Protein AF-A0A356NAJ2-F1 (afdb_monomer_lite)

Sequence (177 aa):
MDFENAYKKYKDGVATDEETAFVEQELEKARKMTEIIDAYESKKAISDDCDEDKIRRARKKYAQKNTLKILLISVAVLFASAAIILSAVFGTAFGAANKNRNYSQTQAEQIALDYVAREYGGSTKLAVEESEKSIEYSSDLRHSVYVYEVKVRIGFLTEVEITINAKTGEVVKVEID

pLDDT: mean 87.64, std 10.52, range [51.03, 98.0]

Foldseek 3Di:
DDQVVLVVCVVVVNHDPVSVVVNVVVVVVVVVVVVVVVVVVVVPPDPDPPPVVVVVVVVVVVVVVVVVVVVVVVVVVVVVVVCVVCCVLVVLLVVLQVVLQPADQVLLQVLVVVVCCVPPNDPFDKDWDDKDKDWDADPPSNNIHIWIFTWMDTHDPKIKTWIATRNPRDTPDIDID

Secondary structure (DSSP, 8-state):
--HHHHHHHHHTT---HHHHHHHHHHHHHHHHHHHHHHHHHTT--------HHHHHHHHHHHHHHHHHHHHHHHHHHHHHHHHHHHHHHHHHHHHHHHHT--S-HHHHHHHHHHHHHHHT-SSPPEEEEEEEEEEE--SSGGG-EEEEEEEEEETTTEEEEEEEETTT--EEEEEE-

Structure (mmCIF, N/CA/C/O backbone):
data_AF-A0A356NAJ2-F1
#
_entry.id   AF-A0A356NAJ2-F1
#
loop_
_atom_site.group_PDB
_atom_site.id
_atom_site.type_symbol
_atom_site.label_atom_id
_atom_site.label_alt_id
_atom_site.label_comp_id
_atom_site.label_asym_id
_atom_site.label_entity_id
_atom_site.label_seq_id
_atom_site.pdbx_PDB_ins_code
_atom_site.Cartn_x
_atom_site.Cartn_y
_atom_site.Cartn_z
_atom_site.occupancy
_atom_site.B_iso_or_equiv
_atom_site.auth_seq_id
_atom_site.auth_comp_id
_atom_site.auth_asym_id
_atom_site.auth_atom_id
_atom_site.pdbx_PDB_model_num
ATOM 1 N N . MET A 1 1 ? -42.531 -14.679 90.202 1.00 68.38 1 MET A N 1
ATOM 2 C CA . MET A 1 1 ? -43.642 -13.863 90.730 1.00 68.38 1 MET A CA 1
ATOM 3 C C . MET A 1 1 ? -44.671 -13.741 89.623 1.00 68.38 1 MET A C 1
ATOM 5 O O . MET A 1 1 ? -44.258 -13.626 88.476 1.00 68.38 1 MET A O 1
ATOM 9 N N . ASP A 1 2 ? -45.960 -13.846 89.928 1.00 85.06 2 ASP A N 1
ATOM 10 C CA . ASP A 1 2 ? -47.004 -13.635 88.922 1.00 85.06 2 ASP A CA 1
ATOM 11 C C . ASP A 1 2 ? -47.244 -12.129 88.734 1.00 85.06 2 ASP A C 1
ATOM 13 O O . ASP A 1 2 ? -47.527 -11.425 89.706 1.00 85.06 2 ASP A O 1
ATOM 17 N N . PHE A 1 3 ? -47.079 -11.637 87.503 1.00 84.94 3 PHE A N 1
ATOM 18 C CA . PHE A 1 3 ? -47.135 -10.207 87.193 1.00 84.94 3 PHE A CA 1
ATOM 19 C C . PHE A 1 3 ? -48.523 -9.625 87.439 1.00 84.94 3 PHE A C 1
ATOM 21 O O . PHE A 1 3 ? -48.622 -8.521 87.956 1.00 84.94 3 PHE A O 1
ATOM 28 N N . GLU A 1 4 ? -49.592 -10.361 87.139 1.00 85.31 4 GLU A N 1
ATOM 29 C CA . GLU A 1 4 ? -50.957 -9.850 87.279 1.00 85.31 4 GLU A CA 1
ATOM 30 C C . GLU A 1 4 ? -51.320 -9.615 88.753 1.00 85.31 4 GLU A C 1
ATOM 32 O O . GLU A 1 4 ? -51.829 -8.553 89.124 1.00 85.31 4 GLU A O 1
ATOM 37 N N . ASN A 1 5 ? -50.955 -10.562 89.620 1.00 86.44 5 ASN A N 1
ATOM 38 C CA . ASN A 1 5 ? -51.119 -10.422 91.063 1.00 86.44 5 ASN A CA 1
ATOM 39 C C . ASN A 1 5 ? -50.201 -9.344 91.671 1.00 86.44 5 ASN A C 1
ATOM 41 O O . ASN A 1 5 ? -50.657 -8.575 92.519 1.00 86.44 5 ASN A O 1
ATOM 45 N N . ALA A 1 6 ? -48.940 -9.243 91.237 1.00 84.06 6 ALA A N 1
ATOM 46 C CA . ALA A 1 6 ? -48.014 -8.206 91.707 1.00 84.06 6 ALA A CA 1
ATOM 47 C C . ALA A 1 6 ? -48.439 -6.798 91.244 1.00 84.06 6 ALA A C 1
ATOM 49 O O . ALA A 1 6 ? -48.438 -5.856 92.033 1.00 84.06 6 ALA A O 1
ATOM 50 N N . TYR A 1 7 ? -48.894 -6.662 89.996 1.00 85.75 7 TYR A N 1
ATOM 51 C CA . TYR A 1 7 ? -49.409 -5.416 89.427 1.00 85.75 7 TYR A CA 1
ATOM 52 C C . TYR A 1 7 ? -50.680 -4.944 90.139 1.00 85.75 7 TYR A C 1
ATOM 54 O O . TYR A 1 7 ? -50.847 -3.752 90.395 1.00 85.75 7 TYR A O 1
ATOM 62 N N . LYS A 1 8 ? -51.562 -5.875 90.521 1.00 87.88 8 LYS A N 1
ATOM 63 C CA . LYS A 1 8 ? -52.760 -5.559 91.304 1.00 87.88 8 LYS A CA 1
ATOM 64 C C . LYS A 1 8 ? -52.402 -5.000 92.681 1.00 87.88 8 LYS A C 1
ATOM 66 O O . LYS A 1 8 ? -52.890 -3.936 93.041 1.00 87.88 8 LYS A O 1
ATOM 71 N N . LYS A 1 9 ? -51.481 -5.647 93.405 1.00 85.94 9 LYS A N 1
ATOM 72 C CA . LYS A 1 9 ? -50.979 -5.134 94.692 1.00 85.94 9 LYS A CA 1
ATOM 73 C C . LYS A 1 9 ? -50.259 -3.790 94.556 1.00 85.94 9 LYS A C 1
ATOM 75 O O . LYS A 1 9 ? -50.418 -2.939 95.427 1.00 85.94 9 LYS A O 1
ATOM 80 N N . TYR A 1 10 ? -49.513 -3.584 93.468 1.00 86.94 10 TYR A N 1
ATOM 81 C CA . TYR A 1 10 ? -48.847 -2.315 93.157 1.00 86.94 10 TYR A CA 1
ATOM 82 C C . TYR A 1 10 ? -49.869 -1.193 92.941 1.00 86.94 10 TYR A C 1
ATOM 84 O O . TYR A 1 10 ? -49.742 -0.115 93.514 1.00 86.94 10 TYR A O 1
ATOM 92 N N . LYS A 1 11 ? -50.940 -1.468 92.187 1.00 87.56 11 LYS A N 1
ATOM 93 C CA . LYS A 1 11 ? -52.042 -0.525 91.951 1.00 87.56 11 LYS A CA 1
ATOM 94 C C . LYS A 1 11 ? -52.844 -0.216 93.219 1.00 87.56 11 LYS A C 1
ATOM 96 O O . LYS A 1 11 ? -53.253 0.925 93.412 1.00 87.56 11 LYS A O 1
ATOM 101 N N . ASP A 1 12 ? -53.052 -1.221 94.064 1.00 89.00 12 ASP A N 1
ATOM 102 C CA . ASP A 1 12 ? -53.793 -1.100 95.322 1.00 89.00 12 ASP A CA 1
ATOM 103 C C . ASP A 1 12 ? -52.938 -0.486 96.457 1.00 89.00 12 ASP A C 1
ATOM 105 O O . ASP A 1 12 ? -53.456 -0.218 97.540 1.00 89.00 12 ASP A O 1
ATOM 109 N N . GLY A 1 13 ? -51.640 -0.234 96.223 1.00 81.31 13 GLY A N 1
ATOM 110 C CA . GLY A 1 13 ? -50.723 0.403 97.178 1.00 81.31 13 GLY A CA 1
ATOM 111 C C . GLY A 1 13 ? -50.253 -0.503 98.323 1.00 81.31 13 GLY A C 1
ATOM 112 O O . GLY A 1 13 ? -49.781 -0.004 99.341 1.00 81.31 13 GLY A O 1
ATOM 113 N N . VAL A 1 14 ? -50.396 -1.824 98.173 1.00 86.75 14 VAL A N 1
ATOM 114 C CA . VAL A 1 14 ? -50.073 -2.841 99.199 1.00 86.75 14 VAL A CA 1
ATOM 115 C C . VAL A 1 14 ? -48.941 -3.777 98.740 1.00 86.75 14 VAL A C 1
ATOM 117 O O . VAL A 1 14 ? -48.704 -4.821 99.344 1.00 86.75 14 VAL A O 1
ATOM 120 N N . ALA A 1 15 ? -48.258 -3.445 97.641 1.00 84.00 15 ALA A N 1
ATOM 121 C CA . ALA A 1 15 ? -47.109 -4.208 97.162 1.00 84.00 15 ALA A CA 1
ATOM 122 C C . ALA A 1 15 ? -45.912 -4.069 98.107 1.00 84.00 15 ALA A C 1
ATOM 124 O O . ALA A 1 15 ? -45.663 -3.001 98.667 1.00 84.00 15 ALA A O 1
ATOM 125 N N . THR A 1 16 ? -45.148 -5.149 98.255 1.00 87.25 16 THR A N 1
ATOM 126 C CA . THR A 1 16 ? -43.832 -5.086 98.900 1.00 87.25 16 THR A CA 1
ATOM 127 C C . THR A 1 16 ? -42.808 -4.410 97.982 1.00 87.25 16 THR A C 1
ATOM 129 O O . THR A 1 16 ? -43.020 -4.298 96.771 1.00 87.25 16 THR A O 1
ATOM 132 N N . ASP A 1 17 ? -41.668 -3.988 98.532 1.00 84.81 17 ASP A N 1
ATOM 133 C CA . ASP A 1 17 ? -40.595 -3.347 97.754 1.00 84.81 17 ASP A CA 1
ATOM 134 C C . ASP A 1 17 ? -40.095 -4.241 96.599 1.00 84.81 17 ASP A C 1
ATOM 136 O O . ASP A 1 17 ? -39.810 -3.759 95.503 1.00 84.81 17 ASP A O 1
ATOM 140 N N . GLU A 1 18 ? -40.066 -5.563 96.807 1.00 84.25 18 GLU A N 1
ATOM 141 C CA . GLU A 1 18 ? -39.695 -6.546 95.778 1.00 84.25 18 GLU A CA 1
ATOM 142 C C . GLU A 1 18 ? -40.754 -6.674 94.667 1.00 84.25 18 GLU A C 1
ATOM 144 O O . GLU A 1 18 ? -40.409 -6.742 93.486 1.00 84.25 18 GLU A O 1
ATOM 149 N N . GLU A 1 19 ? -42.046 -6.674 95.022 1.00 84.81 19 GLU A N 1
ATOM 150 C CA . GLU A 1 19 ? -43.157 -6.706 94.055 1.00 84.81 19 GLU A CA 1
ATOM 151 C C . GLU A 1 19 ? -43.208 -5.414 93.226 1.00 84.81 19 GLU A C 1
ATOM 153 O O . GLU A 1 19 ? -43.467 -5.450 92.022 1.00 84.81 19 GLU A O 1
ATOM 158 N N . THR A 1 20 ? -42.897 -4.284 93.860 1.00 84.06 20 THR A N 1
ATOM 159 C CA . THR A 1 20 ? -42.829 -2.953 93.243 1.00 84.06 20 THR A CA 1
ATOM 160 C C . THR A 1 20 ? -41.716 -2.893 92.198 1.00 84.06 20 THR A C 1
ATOM 162 O O . THR A 1 20 ? -41.978 -2.570 91.038 1.00 84.06 20 THR A O 1
ATOM 165 N N . ALA A 1 21 ? -40.495 -3.299 92.562 1.00 87.06 21 ALA A N 1
ATOM 166 C CA . ALA A 1 21 ? -39.359 -3.327 91.641 1.00 87.06 21 ALA A CA 1
ATOM 167 C C . ALA A 1 21 ? -39.587 -4.283 90.455 1.00 87.06 21 ALA A C 1
ATOM 169 O O . ALA A 1 21 ? -39.221 -3.969 89.321 1.00 87.06 21 ALA A O 1
ATOM 170 N N . PHE A 1 22 ? -40.227 -5.433 90.695 1.00 88.50 22 PHE A N 1
ATOM 171 C CA . PHE A 1 22 ? -40.570 -6.391 89.643 1.00 88.50 22 PHE A CA 1
ATOM 172 C C . PHE A 1 22 ? -41.561 -5.805 88.623 1.00 88.50 22 PHE A C 1
ATOM 174 O O . PHE A 1 22 ? -41.353 -5.928 87.415 1.00 88.50 22 PHE A O 1
ATOM 181 N N . VAL A 1 23 ? -42.615 -5.131 89.093 1.00 87.44 23 VAL A N 1
ATOM 182 C CA . VAL A 1 23 ? -43.620 -4.501 88.222 1.00 87.44 23 VAL A CA 1
ATOM 183 C C . VAL A 1 23 ? -43.017 -3.355 87.409 1.00 87.44 23 VAL A C 1
ATOM 185 O O . VAL A 1 23 ? -43.260 -3.263 86.205 1.00 87.44 23 VAL A O 1
ATOM 188 N N . GLU A 1 24 ? -42.202 -2.506 88.033 1.00 87.31 24 GLU A N 1
ATOM 189 C CA . GLU A 1 24 ? -41.543 -1.390 87.348 1.00 87.31 24 GLU A CA 1
ATOM 190 C C . GLU A 1 24 ? -40.580 -1.870 86.260 1.00 87.31 24 GLU A C 1
ATOM 192 O O . GLU A 1 24 ? -40.576 -1.319 85.157 1.00 87.31 24 GLU A O 1
ATOM 197 N N . GLN A 1 25 ? -39.838 -2.950 86.517 1.00 88.94 25 GLN A N 1
ATOM 198 C CA . GLN A 1 25 ? -38.931 -3.541 85.538 1.00 88.94 25 GLN A CA 1
ATOM 199 C C . GLN A 1 25 ? -39.675 -4.103 84.315 1.00 88.94 25 GLN A C 1
ATOM 201 O O . GLN A 1 25 ? -39.234 -3.915 83.180 1.00 88.94 25 GLN A O 1
ATOM 206 N N . GLU A 1 26 ? -40.801 -4.791 84.513 1.00 88.44 26 GLU A N 1
ATOM 207 C CA . GLU A 1 26 ? -41.616 -5.316 83.409 1.00 88.44 26 GLU A CA 1
ATOM 208 C C . GLU A 1 26 ? -42.278 -4.187 82.598 1.00 88.44 26 GLU A C 1
ATOM 210 O O . GLU A 1 26 ? -42.300 -4.235 81.365 1.00 88.44 26 GLU A O 1
ATOM 215 N N . LEU A 1 27 ? -42.726 -3.111 83.255 1.00 88.31 27 LEU A N 1
ATOM 216 C CA . LEU A 1 27 ? -43.230 -1.912 82.573 1.00 88.31 27 LEU A CA 1
ATOM 217 C C . LEU A 1 27 ? -42.131 -1.193 81.776 1.00 88.31 27 LEU A C 1
ATOM 219 O O . LEU A 1 27 ? -42.387 -0.703 80.674 1.00 88.31 27 LEU A O 1
ATOM 223 N N . GLU A 1 28 ? -40.903 -1.145 82.292 1.00 89.88 28 GLU A N 1
ATOM 224 C CA . GLU A 1 28 ? -39.753 -0.585 81.580 1.00 89.88 28 GLU A CA 1
ATOM 225 C C . GLU A 1 28 ? -39.394 -1.423 80.343 1.00 89.88 28 GLU A C 1
ATOM 227 O O . GLU A 1 28 ? -39.154 -0.867 79.268 1.00 89.88 28 GLU A O 1
ATOM 232 N N . LYS A 1 29 ? -39.417 -2.759 80.454 1.00 88.56 29 LYS A N 1
ATOM 233 C CA . LYS A 1 29 ? -39.233 -3.668 79.310 1.00 88.56 29 LYS A CA 1
ATOM 234 C C . LYS A 1 29 ? -40.308 -3.453 78.246 1.00 88.56 29 LYS A C 1
ATOM 236 O O . LYS A 1 29 ? -39.973 -3.364 77.066 1.00 88.56 29 LYS A O 1
ATOM 241 N N . ALA A 1 30 ? -41.571 -3.319 78.652 1.00 86.44 30 ALA A N 1
ATOM 242 C CA . ALA A 1 30 ? -42.674 -3.042 77.736 1.00 86.44 30 ALA A CA 1
ATOM 243 C C . ALA A 1 30 ? -42.485 -1.699 77.011 1.00 86.44 30 ALA A C 1
ATOM 245 O O . ALA A 1 30 ? -42.608 -1.647 75.791 1.00 86.44 30 ALA A O 1
ATOM 246 N N . ARG A 1 31 ? -42.091 -0.636 77.728 1.00 86.31 31 ARG A N 1
ATOM 247 C CA . ARG A 1 31 ? -41.800 0.683 77.133 1.00 86.31 31 ARG A CA 1
ATOM 248 C C . ARG A 1 31 ? -40.653 0.637 76.129 1.00 86.31 31 ARG A C 1
ATOM 250 O O . ARG A 1 31 ? -40.800 1.170 75.035 1.00 86.31 31 ARG A O 1
ATOM 257 N N . LYS A 1 32 ? -39.546 -0.036 76.463 1.00 86.38 32 LYS A N 1
ATOM 258 C CA . LYS A 1 32 ? -38.419 -0.228 75.534 1.00 86.38 32 LYS A CA 1
ATOM 259 C C . LYS A 1 32 ? -38.840 -1.013 74.296 1.00 86.38 32 LYS A C 1
ATOM 261 O O . LYS A 1 32 ? -38.380 -0.711 73.203 1.00 86.38 32 LYS A O 1
ATOM 266 N N . MET A 1 33 ? -39.725 -1.999 74.443 1.00 82.69 33 MET A N 1
ATOM 267 C CA . MET A 1 33 ? -40.236 -2.760 73.304 1.00 82.69 33 MET A CA 1
ATOM 268 C C . MET A 1 33 ? -41.121 -1.901 72.392 1.00 82.69 33 MET A C 1
ATOM 270 O O . MET A 1 33 ? -40.953 -1.965 71.178 1.00 82.69 33 MET A O 1
ATOM 274 N N . THR A 1 34 ? -41.983 -1.046 72.950 1.00 83.19 34 THR A N 1
ATOM 275 C CA . THR A 1 34 ? -42.750 -0.057 72.173 1.00 83.19 34 THR A CA 1
ATOM 276 C C . THR A 1 34 ? -41.831 0.925 71.451 1.00 83.19 34 THR A C 1
ATOM 278 O O . THR A 1 34 ? -41.989 1.138 70.257 1.00 83.19 34 THR A O 1
ATOM 281 N N . GLU A 1 35 ? -40.812 1.455 72.132 1.00 84.06 35 GLU A N 1
ATOM 282 C CA . GLU A 1 35 ? -39.839 2.374 71.531 1.00 84.06 35 GLU A CA 1
ATOM 283 C C . GLU A 1 35 ? -39.051 1.716 70.386 1.00 84.06 35 GLU A C 1
ATOM 285 O O . GLU A 1 35 ? -38.821 2.339 69.352 1.00 84.06 35 GLU A O 1
ATOM 290 N N . ILE A 1 36 ? -38.680 0.438 70.525 1.00 82.06 36 ILE A N 1
ATOM 291 C CA . ILE A 1 36 ? -38.033 -0.337 69.455 1.00 82.06 36 ILE A CA 1
ATOM 292 C C . ILE A 1 36 ? -38.979 -0.529 68.264 1.00 82.06 36 ILE A C 1
ATOM 294 O O . ILE A 1 36 ? -38.533 -0.426 67.122 1.00 82.06 36 ILE A O 1
ATOM 298 N N . ILE A 1 37 ? -40.264 -0.796 68.509 1.00 79.62 37 ILE A N 1
ATOM 299 C CA . ILE A 1 37 ? -41.275 -0.960 67.455 1.00 79.62 37 ILE A CA 1
ATOM 300 C C . ILE A 1 37 ? -41.506 0.368 66.721 1.00 79.62 37 ILE A C 1
ATOM 302 O O . ILE A 1 37 ? -41.433 0.395 65.494 1.00 79.62 37 ILE A O 1
ATOM 306 N N . ASP A 1 38 ? -41.662 1.478 67.440 1.00 78.25 38 ASP A N 1
ATOM 307 C CA . ASP A 1 38 ? -41.852 2.813 66.856 1.00 78.25 38 ASP A CA 1
ATOM 308 C C . ASP A 1 38 ? -40.592 3.293 66.103 1.00 78.25 38 ASP A C 1
ATOM 310 O O . ASP A 1 38 ? -40.659 3.885 65.018 1.00 78.25 38 ASP A O 1
ATOM 314 N N . ALA A 1 39 ? -39.401 2.980 66.623 1.00 72.94 39 ALA A N 1
ATOM 315 C CA . ALA A 1 39 ? -38.133 3.213 65.933 1.00 72.94 39 ALA A CA 1
ATOM 316 C C . ALA A 1 39 ? -37.981 2.339 64.674 1.00 72.94 39 ALA A C 1
ATOM 318 O O . ALA A 1 39 ? -37.291 2.728 63.730 1.00 72.94 39 ALA A O 1
ATOM 319 N N . TYR A 1 40 ? -38.608 1.160 64.643 1.00 64.94 40 TYR A N 1
ATOM 320 C CA . TYR A 1 40 ? -38.626 0.277 63.480 1.00 64.94 40 TYR A CA 1
ATOM 321 C C . TYR A 1 40 ? -39.640 0.745 62.426 1.00 64.94 40 TYR A C 1
ATOM 323 O O . TYR A 1 40 ? -39.321 0.743 61.238 1.00 64.94 40 TYR A O 1
ATOM 331 N N . GLU A 1 41 ? -40.815 1.232 62.834 1.00 62.09 41 GLU A N 1
ATOM 332 C CA . GLU A 1 41 ? -41.802 1.829 61.925 1.00 62.09 41 GLU A CA 1
ATOM 333 C C . GLU A 1 41 ? -41.317 3.149 61.316 1.00 62.09 41 GLU A C 1
ATOM 335 O O . GLU A 1 41 ? -41.481 3.364 60.117 1.00 62.09 41 GLU A O 1
ATOM 340 N N . SER A 1 42 ? -40.625 3.999 62.078 1.00 61.50 42 SER A N 1
ATOM 341 C CA . SER A 1 42 ? -39.985 5.211 61.533 1.00 61.50 42 SER A CA 1
ATOM 342 C C . SER A 1 42 ? -38.780 4.913 60.628 1.00 61.50 42 SER A C 1
ATOM 344 O O . SER A 1 42 ? -38.401 5.746 59.804 1.00 61.50 42 SER A O 1
ATOM 346 N N . LYS A 1 43 ? -38.207 3.704 60.728 1.00 57.97 43 LYS A N 1
ATOM 347 C CA . LYS A 1 43 ? -37.172 3.164 59.831 1.00 57.97 43 LYS A CA 1
ATOM 348 C C . LYS A 1 43 ? -37.722 2.210 58.771 1.00 57.97 43 LYS A C 1
ATOM 350 O O . LYS A 1 43 ? -36.930 1.484 58.162 1.00 57.97 43 LYS A O 1
ATOM 355 N N . LYS A 1 44 ? -39.035 2.197 58.498 1.00 51.03 44 LYS A N 1
ATOM 356 C CA . LYS A 1 44 ? -39.556 1.482 57.327 1.00 51.03 44 LYS A CA 1
ATOM 357 C C . LYS A 1 44 ? -38.881 2.060 56.086 1.00 51.03 44 LYS A C 1
ATOM 359 O O . LYS A 1 44 ? -39.100 3.204 55.695 1.00 51.03 44 LYS A O 1
ATOM 364 N N . ALA A 1 45 ? -37.994 1.252 55.520 1.00 55.12 45 ALA A N 1
ATOM 365 C CA . ALA A 1 45 ? -37.246 1.560 54.324 1.00 55.12 45 ALA A CA 1
ATOM 366 C C . ALA A 1 45 ? -38.221 1.927 53.202 1.00 55.12 45 ALA A C 1
ATOM 368 O O . ALA A 1 45 ? -39.111 1.139 52.898 1.00 55.12 45 ALA A O 1
ATOM 369 N N . ILE A 1 46 ? -38.042 3.130 52.646 1.00 53.97 46 ILE A N 1
ATOM 370 C CA . ILE A 1 46 ? -38.432 3.563 51.296 1.00 53.97 46 ILE A CA 1
ATOM 371 C C . ILE A 1 46 ? -39.593 2.728 50.728 1.00 53.97 46 ILE A C 1
ATOM 373 O O . ILE A 1 46 ? -39.382 1.790 49.965 1.00 53.97 46 ILE A O 1
ATOM 377 N N . SER A 1 47 ? -40.822 3.072 51.112 1.00 54.97 47 SER A N 1
ATOM 378 C CA . SER A 1 47 ? -42.024 2.584 50.424 1.00 54.97 47 SER A CA 1
ATOM 379 C C . SER A 1 47 ? -42.383 3.524 49.277 1.00 54.97 47 SER A C 1
ATOM 381 O O . SER A 1 47 ? -43.479 4.063 49.214 1.00 54.97 47 SER A O 1
ATOM 383 N N . ASP A 1 48 ? -41.423 3.755 48.385 1.00 54.47 48 ASP A N 1
ATOM 384 C CA . ASP A 1 48 ? -41.756 4.253 47.057 1.00 54.47 48 ASP A CA 1
ATOM 385 C C . ASP A 1 48 ? -41.890 3.012 46.184 1.00 54.47 48 ASP A C 1
ATOM 387 O O . ASP A 1 48 ? -40.923 2.259 46.020 1.00 54.47 48 ASP A O 1
ATOM 391 N N . ASP A 1 49 ? -43.094 2.784 45.656 1.00 58.28 49 ASP A N 1
ATOM 392 C CA . ASP A 1 49 ? -43.288 1.917 44.499 1.00 58.28 49 ASP A CA 1
ATOM 393 C C . ASP A 1 49 ? -42.184 2.262 43.502 1.00 58.28 49 ASP A C 1
ATOM 395 O O . ASP A 1 49 ? -42.074 3.396 43.025 1.00 58.28 49 ASP A O 1
ATOM 399 N N . CYS A 1 50 ? -41.275 1.316 43.276 1.00 56.53 50 CYS A N 1
ATOM 400 C CA . CYS A 1 50 ? -40.120 1.568 42.441 1.00 56.53 50 CYS A CA 1
ATOM 401 C C . CYS A 1 50 ? -40.644 1.797 41.023 1.00 56.53 50 CYS A C 1
ATOM 403 O O . CYS A 1 50 ? -41.010 0.841 40.351 1.00 56.53 50 CYS A O 1
ATOM 405 N N . ASP A 1 51 ? -40.726 3.068 40.620 1.00 69.25 51 ASP A N 1
ATOM 406 C CA . ASP A 1 51 ? -41.322 3.543 39.372 1.00 69.25 51 ASP A CA 1
ATOM 407 C C . ASP A 1 51 ? -40.762 2.734 38.190 1.00 69.25 51 ASP A C 1
ATOM 409 O O . ASP A 1 51 ? -39.642 2.953 37.706 1.00 69.25 51 ASP A O 1
ATOM 413 N N . GLU A 1 52 ? -41.523 1.715 37.785 1.00 75.25 52 GLU A N 1
ATOM 414 C CA . GLU A 1 52 ? -41.085 0.637 36.896 1.00 75.25 52 GLU A CA 1
ATOM 415 C C . GLU A 1 52 ? -40.625 1.206 35.547 1.00 75.25 52 GLU A C 1
ATOM 417 O O . GLU A 1 52 ? -39.677 0.727 34.908 1.00 75.25 52 GLU A O 1
ATOM 422 N N . ASP A 1 53 ? -41.227 2.329 35.156 1.00 76.88 53 ASP A N 1
ATOM 423 C CA . ASP A 1 53 ? -40.871 3.094 33.977 1.00 76.88 53 ASP A CA 1
ATOM 424 C C . ASP A 1 53 ? -39.496 3.761 34.080 1.00 76.88 53 ASP A C 1
ATOM 426 O O . ASP A 1 53 ? -38.765 3.804 33.080 1.00 76.88 53 ASP A O 1
ATOM 430 N N . LYS A 1 54 ? -39.079 4.237 35.259 1.00 77.81 54 LYS A N 1
ATOM 431 C CA . LYS A 1 54 ? -37.717 4.761 35.463 1.00 77.81 54 LYS A CA 1
ATOM 432 C C . LYS A 1 54 ? -36.685 3.648 35.342 1.00 77.81 54 LYS A C 1
ATOM 434 O O . LYS A 1 54 ? -35.683 3.840 34.644 1.00 77.81 54 LYS A O 1
ATOM 439 N N . ILE A 1 55 ? -36.947 2.471 35.916 1.00 78.56 55 ILE A N 1
ATOM 440 C CA . ILE A 1 55 ? -36.059 1.303 35.791 1.00 78.56 55 ILE A CA 1
ATOM 441 C C . ILE A 1 55 ? -35.952 0.870 34.324 1.00 78.56 55 ILE A C 1
ATOM 443 O O . ILE A 1 55 ? -34.848 0.676 33.803 1.00 78.56 55 ILE A O 1
ATOM 447 N N . ARG A 1 56 ? -37.082 0.774 33.615 1.00 78.88 56 ARG A N 1
ATOM 448 C CA . ARG A 1 56 ? -37.121 0.381 32.200 1.00 78.88 56 ARG A CA 1
ATOM 449 C C . ARG A 1 56 ? -36.371 1.369 31.307 1.00 78.88 56 ARG A C 1
ATOM 451 O O . ARG A 1 56 ? -35.585 0.955 30.451 1.00 78.88 56 ARG A O 1
ATOM 458 N N . ARG A 1 57 ? -36.552 2.678 31.521 1.00 79.06 57 ARG A N 1
ATOM 459 C CA . ARG A 1 57 ? -35.827 3.733 30.787 1.00 79.06 57 ARG A CA 1
ATOM 460 C C . ARG A 1 57 ? -34.328 3.703 31.079 1.00 79.06 57 ARG A C 1
ATOM 462 O O . ARG A 1 57 ? -33.537 3.860 30.147 1.00 79.06 57 ARG A O 1
ATOM 469 N N . ALA A 1 58 ? -33.927 3.471 32.329 1.00 78.88 58 ALA A N 1
ATOM 470 C CA . ALA A 1 58 ? -32.523 3.341 32.710 1.00 78.88 58 ALA A CA 1
ATOM 471 C C . ALA A 1 58 ? -31.867 2.122 32.041 1.00 78.88 58 ALA A C 1
ATOM 473 O O . ALA A 1 58 ? -30.817 2.271 31.413 1.00 78.88 58 ALA A O 1
ATOM 474 N N . ARG A 1 59 ? -32.524 0.952 32.064 1.00 80.44 59 ARG A N 1
ATOM 475 C CA . ARG A 1 59 ? -32.056 -0.257 31.361 1.00 80.44 59 ARG A CA 1
ATOM 476 C C . ARG A 1 59 ? -31.930 -0.030 29.858 1.00 80.44 59 ARG A C 1
ATOM 478 O O . ARG A 1 59 ? -30.903 -0.375 29.286 1.00 80.44 59 ARG A O 1
ATOM 485 N N . LYS A 1 60 ? -32.922 0.603 29.219 1.00 83.38 60 LYS A N 1
ATOM 486 C CA . LYS A 1 60 ? -32.886 0.887 27.774 1.00 83.38 60 LYS A CA 1
ATOM 487 C C . LYS A 1 60 ? -31.747 1.840 27.405 1.00 83.38 60 LYS A C 1
ATOM 489 O O . LYS A 1 60 ? -31.016 1.561 26.462 1.00 83.38 60 LYS A O 1
ATOM 494 N N . LYS A 1 61 ? -31.546 2.923 28.167 1.00 84.62 61 LYS A N 1
ATOM 495 C CA . LYS A 1 61 ? -30.422 3.854 27.955 1.00 84.62 61 LYS A CA 1
ATOM 496 C C . LYS A 1 61 ? -29.067 3.178 28.178 1.00 84.62 61 LYS A C 1
ATOM 498 O O . LYS A 1 61 ? -28.134 3.437 27.423 1.00 84.62 61 L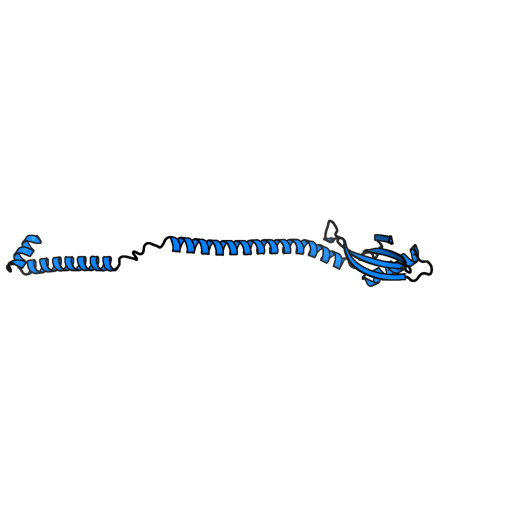YS A O 1
ATOM 503 N N . TYR A 1 62 ? -28.951 2.322 29.194 1.00 83.44 62 TYR A N 1
ATOM 504 C CA . TYR A 1 62 ? -27.729 1.562 29.455 1.00 83.44 62 TYR A CA 1
ATOM 505 C C . TYR A 1 62 ? -27.436 0.574 28.323 1.00 83.44 62 TYR A C 1
ATOM 507 O O . TYR A 1 62 ? -26.335 0.585 27.780 1.00 83.44 62 TYR A O 1
ATOM 515 N N . ALA A 1 63 ? -28.441 -0.200 27.904 1.00 84.88 63 ALA A N 1
ATOM 516 C CA . ALA A 1 63 ? -28.338 -1.122 26.781 1.00 84.88 63 ALA A CA 1
ATOM 517 C C . ALA A 1 63 ? -27.938 -0.388 25.496 1.00 84.88 63 ALA A C 1
ATOM 519 O O . ALA A 1 63 ? -26.962 -0.775 24.875 1.00 84.88 63 ALA A O 1
ATOM 520 N N . GLN A 1 64 ? -28.587 0.730 25.155 1.00 85.44 64 GLN A N 1
ATOM 521 C CA . GLN A 1 64 ? -28.233 1.537 23.980 1.00 85.44 64 GLN A CA 1
ATOM 522 C C . GLN A 1 64 ? -26.782 2.030 24.015 1.00 85.44 64 GLN A C 1
ATOM 524 O O . GLN A 1 64 ? -26.062 1.895 23.027 1.00 85.44 64 GLN A O 1
ATOM 529 N N . LYS A 1 65 ? -26.327 2.570 25.154 1.00 87.81 65 LYS A N 1
ATOM 530 C CA . LYS A 1 65 ? -24.934 3.013 25.312 1.00 87.81 65 LYS A CA 1
ATOM 531 C C . LYS A 1 65 ? -23.957 1.846 25.200 1.00 87.81 65 LYS A C 1
ATOM 533 O O . LYS A 1 65 ? -22.889 2.011 24.620 1.00 87.81 65 LYS A O 1
ATOM 538 N N . ASN A 1 66 ? -24.305 0.685 25.747 1.00 89.69 66 ASN A N 1
ATOM 539 C CA . ASN A 1 66 ? -23.451 -0.493 25.695 1.00 89.69 66 ASN A CA 1
ATOM 540 C C . ASN A 1 66 ? -23.395 -1.090 24.282 1.00 89.69 66 ASN A C 1
ATOM 542 O O . ASN A 1 66 ? -22.311 -1.368 23.785 1.00 89.69 66 ASN A O 1
ATOM 546 N N . THR A 1 67 ? -24.531 -1.187 23.591 1.00 90.56 67 THR A N 1
ATOM 547 C CA . THR A 1 67 ? -24.606 -1.608 22.187 1.00 90.56 67 THR A CA 1
ATOM 548 C C . THR A 1 67 ? -23.792 -0.682 21.290 1.00 90.56 67 THR A C 1
ATOM 550 O O . THR A 1 67 ? -23.036 -1.171 20.459 1.00 90.56 67 THR A O 1
ATOM 553 N N . LEU A 1 68 ? -23.866 0.639 21.489 1.00 91.88 68 LEU A N 1
ATOM 554 C CA . LEU A 1 68 ? -23.062 1.591 20.719 1.00 91.88 68 LEU A CA 1
ATOM 555 C C . LEU A 1 68 ? -21.558 1.414 20.968 1.00 91.88 68 LEU A C 1
ATOM 557 O O . LEU A 1 68 ? -20.773 1.446 20.026 1.00 91.88 68 LEU A O 1
ATOM 561 N N . LYS A 1 69 ? -21.151 1.199 22.225 1.00 92.94 69 LYS A N 1
ATOM 562 C CA . LYS A 1 69 ? -19.749 0.912 22.566 1.00 92.94 69 LYS A CA 1
ATOM 563 C C . LYS A 1 69 ? -19.264 -0.382 21.919 1.00 92.94 69 LYS A C 1
ATOM 565 O O . LYS A 1 69 ? -18.186 -0.390 21.339 1.00 92.94 69 LYS A O 1
ATOM 570 N N . ILE A 1 70 ? -20.059 -1.450 21.990 1.00 94.06 70 ILE A N 1
ATOM 571 C CA . ILE A 1 70 ? -19.741 -2.741 21.366 1.00 94.06 70 ILE A CA 1
ATOM 572 C C . ILE A 1 70 ? -19.608 -2.576 19.852 1.00 94.06 70 ILE A C 1
ATOM 574 O O . ILE A 1 70 ? -18.634 -3.053 19.278 1.00 94.06 70 ILE A O 1
ATOM 578 N N . LEU A 1 71 ? -20.535 -1.851 19.218 1.00 94.75 71 LEU A N 1
ATOM 579 C CA . LEU A 1 71 ? -20.477 -1.554 17.790 1.00 94.75 71 LEU A CA 1
ATOM 580 C C . LEU A 1 71 ? -19.177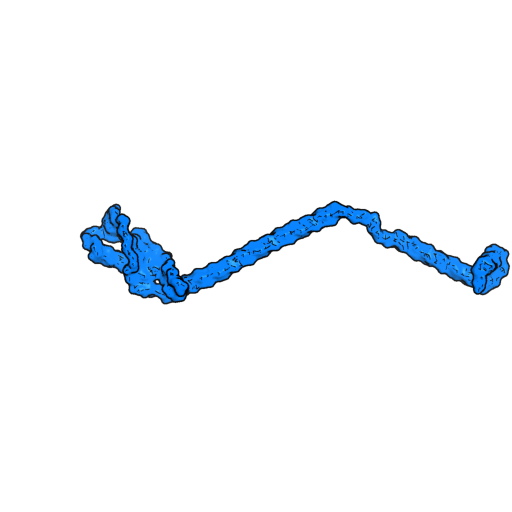 -0.815 17.438 1.00 94.75 71 LEU A C 1
ATOM 582 O O . LEU A 1 71 ? -18.443 -1.261 16.563 1.00 94.75 71 LEU A O 1
ATOM 586 N N . LEU A 1 72 ? -18.841 0.255 18.163 1.00 95.81 72 LEU A N 1
ATOM 587 C CA . LEU A 1 72 ? -17.601 1.009 17.949 1.00 95.81 72 LEU A CA 1
ATOM 588 C C . LEU A 1 72 ? -16.348 0.144 18.102 1.00 95.81 72 LEU A C 1
ATOM 590 O O . LEU A 1 72 ? -15.466 0.199 17.251 1.00 95.81 72 LEU A O 1
ATOM 594 N N . ILE A 1 73 ? -16.279 -0.675 19.154 1.00 96.12 73 ILE A N 1
ATOM 595 C CA . ILE A 1 73 ? -15.150 -1.585 19.376 1.00 96.12 73 ILE A CA 1
ATOM 596 C C . ILE A 1 73 ? -15.071 -2.612 18.245 1.00 96.12 73 ILE A C 1
ATOM 598 O O . ILE A 1 73 ? -13.991 -2.841 17.714 1.00 96.12 73 ILE A O 1
ATOM 602 N N . SER A 1 74 ? -16.199 -3.194 17.832 1.00 95.19 74 SER A N 1
ATOM 603 C CA . SER A 1 74 ? -16.222 -4.178 16.746 1.00 95.19 74 SER A CA 1
ATOM 604 C C . SER A 1 74 ? -15.721 -3.587 15.427 1.00 95.19 74 SER A C 1
ATOM 606 O O . SER A 1 74 ? -14.885 -4.194 14.762 1.00 95.19 74 SER A O 1
ATOM 608 N N . VAL A 1 75 ? -16.139 -2.362 15.097 1.00 96.94 75 VAL A N 1
ATOM 609 C CA . VAL A 1 75 ? -15.668 -1.637 13.913 1.00 96.94 75 VAL A CA 1
ATOM 610 C C . VAL A 1 75 ? -14.174 -1.326 14.030 1.00 96.94 75 VAL A C 1
ATOM 612 O O . VAL A 1 75 ? -13.429 -1.552 13.081 1.00 96.94 75 VAL A O 1
ATOM 615 N N . ALA A 1 76 ? -13.706 -0.879 15.198 1.00 96.50 76 ALA A N 1
ATOM 616 C CA . ALA A 1 76 ? -12.289 -0.612 15.428 1.00 96.50 76 ALA A CA 1
ATOM 617 C C . ALA A 1 76 ? -11.422 -1.873 15.274 1.00 96.50 76 ALA A C 1
ATOM 619 O O . ALA A 1 76 ? -10.365 -1.817 14.650 1.00 96.50 76 ALA A O 1
ATOM 620 N N . VAL A 1 77 ? -11.877 -3.019 15.789 1.00 97.31 77 VAL A N 1
ATOM 621 C CA . VAL A 1 77 ? -11.178 -4.307 15.650 1.00 97.31 77 VAL A CA 1
ATOM 622 C C . VAL A 1 77 ? -11.138 -4.755 14.190 1.00 97.31 77 VAL A C 1
ATOM 624 O O . VAL A 1 77 ? -10.088 -5.192 13.718 1.00 97.31 77 VAL A O 1
ATOM 627 N N . LEU A 1 78 ? -12.238 -4.598 13.449 1.00 96.75 78 LEU A N 1
ATOM 628 C CA . LEU A 1 78 ? -12.267 -4.887 12.014 1.00 96.75 78 LEU A CA 1
ATOM 629 C C . LEU A 1 78 ? -11.244 -4.033 11.256 1.00 96.75 78 LEU A C 1
ATOM 631 O O . LEU A 1 78 ? -10.418 -4.587 10.532 1.00 96.75 78 LEU A O 1
ATOM 635 N N . PHE A 1 79 ? -11.211 -2.719 11.488 1.00 96.88 79 PHE A N 1
ATOM 636 C CA . PHE A 1 79 ? -10.213 -1.847 10.863 1.00 96.88 79 PHE A CA 1
ATOM 637 C C . PHE A 1 79 ? -8.778 -2.208 11.256 1.00 96.88 79 PHE A C 1
ATOM 639 O O . PHE A 1 79 ? -7.905 -2.254 10.391 1.00 96.88 79 PHE A O 1
ATOM 646 N N . ALA A 1 80 ? -8.529 -2.511 12.532 1.00 96.62 80 ALA A N 1
ATOM 647 C CA . ALA A 1 80 ? -7.207 -2.916 13.000 1.00 96.62 80 ALA A CA 1
ATOM 648 C C . ALA A 1 80 ? -6.742 -4.215 12.324 1.00 96.62 80 ALA A C 1
ATOM 650 O O . ALA A 1 80 ? -5.617 -4.287 11.833 1.00 96.62 80 ALA A O 1
ATOM 651 N N . SER A 1 81 ? -7.614 -5.224 12.239 1.00 94.62 81 SER A N 1
ATOM 652 C CA . SER A 1 81 ? -7.292 -6.491 11.574 1.00 94.62 81 SER A CA 1
ATOM 653 C C . SER A 1 81 ? -7.020 -6.314 10.077 1.00 94.62 81 SER A C 1
ATOM 655 O O . SER A 1 81 ? -6.020 -6.832 9.579 1.00 94.62 81 SER A O 1
ATOM 657 N N . ALA A 1 82 ? -7.829 -5.514 9.376 1.00 94.88 82 ALA A N 1
ATOM 658 C CA . ALA A 1 82 ? -7.602 -5.193 7.971 1.00 94.88 82 ALA A CA 1
ATOM 659 C C . ALA A 1 82 ? -6.254 -4.482 7.767 1.00 94.88 82 ALA A C 1
ATOM 661 O O . ALA A 1 82 ? -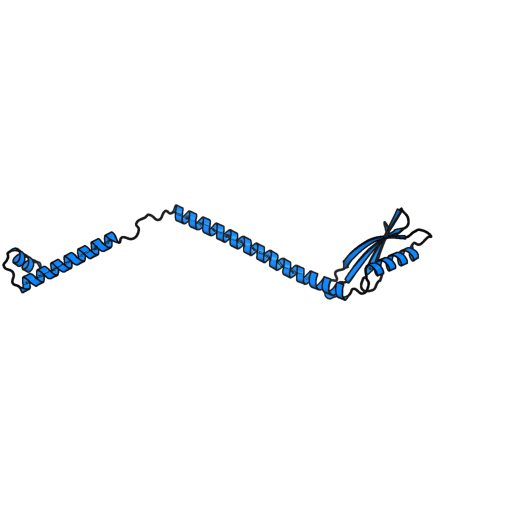5.476 -4.879 6.903 1.00 94.88 82 ALA A O 1
ATOM 662 N N . ALA A 1 83 ? -5.926 -3.489 8.600 1.00 95.12 83 ALA A N 1
ATOM 663 C CA . ALA A 1 83 ? -4.653 -2.776 8.523 1.00 95.12 83 ALA A CA 1
ATOM 664 C C . ALA A 1 83 ? -3.441 -3.699 8.741 1.00 95.12 83 ALA A C 1
ATOM 666 O O . ALA A 1 83 ? -2.443 -3.585 8.029 1.00 95.12 83 ALA A O 1
ATOM 667 N N . ILE A 1 84 ? -3.523 -4.647 9.681 1.00 95.12 84 ILE A N 1
ATOM 668 C CA . ILE A 1 84 ? -2.458 -5.633 9.932 1.00 95.12 84 ILE A CA 1
ATOM 669 C C . ILE A 1 84 ? -2.254 -6.540 8.712 1.00 95.12 84 ILE A C 1
ATOM 671 O O . ILE A 1 84 ? -1.122 -6.737 8.276 1.00 95.12 84 ILE A O 1
ATOM 675 N N . ILE A 1 85 ? -3.333 -7.059 8.124 1.00 92.81 85 ILE A N 1
ATOM 676 C CA . ILE A 1 85 ? -3.240 -7.954 6.961 1.00 92.81 85 ILE A CA 1
ATOM 677 C C . ILE A 1 85 ? -2.681 -7.199 5.750 1.00 92.81 85 ILE A C 1
ATOM 679 O O . ILE A 1 85 ? -1.734 -7.664 5.113 1.00 92.81 85 ILE A O 1
ATOM 683 N N . LEU A 1 86 ? -3.221 -6.011 5.461 1.00 91.69 86 LEU A N 1
ATOM 684 C CA . LEU A 1 86 ? -2.776 -5.189 4.337 1.00 91.69 86 LEU A CA 1
ATOM 685 C C . LEU A 1 86 ? -1.311 -4.770 4.517 1.00 91.69 86 LEU A C 1
ATOM 687 O O . LEU A 1 86 ? -0.526 -4.904 3.584 1.00 91.69 86 LEU A O 1
ATOM 691 N N . SER A 1 87 ? -0.904 -4.334 5.713 1.00 90.81 87 SER A N 1
ATOM 692 C CA . SER A 1 87 ? 0.494 -3.959 5.971 1.00 90.81 87 SER A CA 1
ATOM 693 C C . SER A 1 87 ? 1.469 -5.131 5.838 1.00 90.81 87 SER A C 1
ATOM 695 O O . SER A 1 87 ? 2.573 -4.927 5.340 1.00 90.81 87 SER A O 1
ATOM 697 N N . ALA A 1 88 ? 1.082 -6.358 6.197 1.00 89.75 88 ALA A N 1
ATOM 698 C CA . ALA A 1 88 ? 1.928 -7.535 6.001 1.00 89.75 88 ALA A CA 1
ATOM 699 C C . ALA A 1 88 ? 2.116 -7.872 4.509 1.00 89.75 88 ALA A C 1
ATOM 701 O O . ALA A 1 88 ? 3.243 -8.075 4.052 1.00 89.75 88 ALA A O 1
ATOM 702 N N . VAL A 1 89 ? 1.030 -7.885 3.732 1.00 90.06 89 VAL A N 1
ATOM 703 C CA . VAL A 1 89 ? 1.066 -8.191 2.291 1.00 90.06 89 VAL A CA 1
ATOM 704 C C . VAL A 1 89 ? 1.794 -7.090 1.520 1.00 90.06 89 VAL A C 1
ATOM 706 O O . VAL A 1 89 ? 2.800 -7.341 0.858 1.00 90.06 89 VAL A O 1
ATOM 709 N N . PHE A 1 90 ? 1.346 -5.843 1.651 1.00 90.31 90 PHE A N 1
ATOM 710 C CA . PHE A 1 90 ? 1.959 -4.726 0.942 1.00 90.31 90 PHE A CA 1
ATOM 711 C C . PHE A 1 90 ? 3.373 -4.441 1.446 1.00 90.31 90 PHE A C 1
ATOM 713 O O . PHE A 1 90 ? 4.270 -4.224 0.640 1.00 90.31 90 PHE A O 1
ATOM 720 N N . GLY A 1 91 ? 3.616 -4.497 2.756 1.00 92.12 91 GLY A N 1
ATOM 721 C CA . GLY A 1 91 ? 4.937 -4.238 3.330 1.00 92.12 91 GLY A CA 1
ATOM 722 C C . GLY A 1 91 ? 5.999 -5.232 2.860 1.00 92.12 91 GLY A C 1
ATOM 723 O O . GLY A 1 91 ? 7.124 -4.828 2.562 1.00 92.12 91 GLY A O 1
ATOM 724 N N . THR A 1 92 ? 5.650 -6.515 2.729 1.00 92.50 92 THR A N 1
ATOM 725 C CA . THR A 1 92 ? 6.577 -7.522 2.187 1.00 92.50 92 THR A CA 1
ATOM 726 C C . THR A 1 92 ? 6.861 -7.289 0.707 1.00 92.50 92 THR A C 1
ATOM 728 O O . THR A 1 92 ? 8.033 -7.237 0.331 1.00 92.50 92 THR A O 1
ATOM 731 N N . ALA A 1 93 ? 5.827 -7.056 -0.105 1.00 93.50 93 ALA A N 1
ATOM 732 C CA . ALA A 1 93 ? 5.974 -6.783 -1.532 1.00 93.50 93 ALA A CA 1
ATOM 733 C C . ALA A 1 93 ? 6.769 -5.497 -1.812 1.00 93.50 93 ALA A C 1
ATOM 735 O O . ALA A 1 93 ? 7.749 -5.529 -2.553 1.00 93.50 93 ALA A O 1
ATOM 736 N N . PHE A 1 94 ? 6.408 -4.374 -1.181 1.00 93.81 94 PHE A N 1
ATOM 737 C CA . PHE A 1 94 ? 7.117 -3.101 -1.341 1.00 93.81 94 PHE A CA 1
ATOM 738 C C . PHE A 1 94 ? 8.552 -3.178 -0.816 1.00 93.81 94 PHE A C 1
ATOM 740 O O . PHE A 1 94 ? 9.467 -2.642 -1.443 1.00 93.81 94 PHE A O 1
ATOM 747 N N . GLY A 1 95 ? 8.772 -3.862 0.310 1.00 93.62 95 GLY A N 1
ATOM 748 C CA . GLY A 1 95 ? 10.108 -4.079 0.858 1.00 93.62 95 GLY A CA 1
ATOM 749 C C . GLY A 1 95 ? 10.997 -4.889 -0.086 1.00 93.62 95 GLY A C 1
ATOM 750 O O . GLY A 1 95 ? 12.158 -4.531 -0.291 1.00 93.62 95 GLY A O 1
ATOM 751 N N . ALA A 1 96 ? 10.456 -5.948 -0.690 1.00 94.00 96 ALA A N 1
ATOM 752 C CA . ALA A 1 96 ? 11.143 -6.745 -1.699 1.00 94.00 96 ALA A CA 1
ATOM 753 C C . ALA A 1 96 ? 11.425 -5.942 -2.974 1.00 94.00 96 ALA A C 1
ATOM 755 O O . ALA A 1 96 ? 12.580 -5.850 -3.390 1.00 94.00 96 ALA A O 1
ATOM 756 N N . ALA A 1 97 ? 10.407 -5.287 -3.536 1.00 94.06 97 ALA A N 1
ATOM 757 C CA . ALA A 1 97 ? 10.530 -4.475 -4.742 1.00 94.06 97 ALA A CA 1
ATOM 758 C C . ALA A 1 97 ? 11.560 -3.352 -4.572 1.00 94.06 97 ALA A C 1
ATOM 760 O O . ALA A 1 97 ? 12.365 -3.110 -5.468 1.00 94.06 97 ALA A O 1
ATOM 761 N N . ASN A 1 98 ? 11.610 -2.715 -3.396 1.00 94.56 98 ASN A N 1
ATOM 762 C CA . ASN A 1 98 ? 12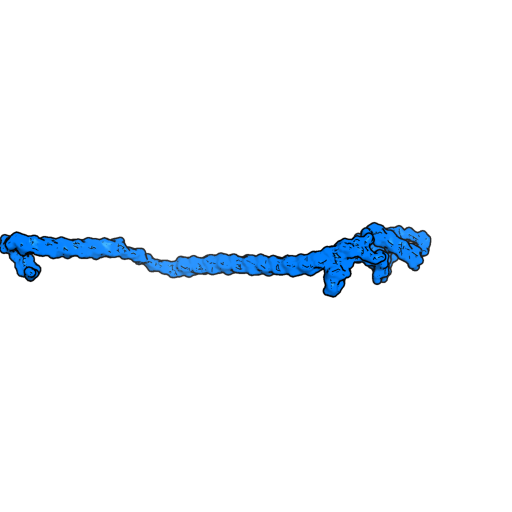.597 -1.679 -3.103 1.00 94.56 98 ASN A CA 1
ATOM 763 C C . ASN A 1 98 ? 14.026 -2.228 -3.004 1.00 94.56 98 ASN A C 1
ATOM 765 O O . ASN A 1 98 ? 14.950 -1.581 -3.484 1.00 94.56 98 ASN A O 1
ATOM 769 N N . LYS A 1 99 ? 14.217 -3.421 -2.425 1.00 94.56 99 LYS A N 1
ATOM 770 C CA . LYS A 1 99 ? 15.527 -4.099 -2.405 1.00 94.56 99 LYS A CA 1
ATOM 771 C C . LYS A 1 99 ? 15.971 -4.559 -3.791 1.00 94.56 99 LYS A C 1
ATOM 773 O O . LYS A 1 99 ? 17.161 -4.587 -4.065 1.00 94.56 99 LYS A O 1
ATOM 778 N N . ASN A 1 100 ? 15.017 -4.928 -4.640 1.00 91.69 100 ASN A N 1
ATOM 779 C CA . ASN A 1 100 ? 15.258 -5.365 -6.009 1.00 91.69 100 ASN A CA 1
ATOM 780 C C . ASN A 1 100 ? 15.445 -4.197 -6.994 1.00 91.69 100 ASN A C 1
ATOM 782 O O . ASN A 1 100 ? 15.699 -4.451 -8.165 1.00 91.69 100 ASN A O 1
ATOM 786 N N . ARG A 1 101 ? 15.300 -2.936 -6.571 1.00 95.06 101 ARG A N 1
ATOM 787 C CA . ARG A 1 101 ? 15.371 -1.779 -7.468 1.00 95.06 101 ARG A CA 1
ATOM 788 C C . ARG A 1 101 ? 16.822 -1.389 -7.750 1.00 95.06 101 ARG A C 1
ATOM 790 O O . ARG A 1 101 ? 17.431 -0.671 -6.958 1.00 95.06 101 ARG A O 1
ATOM 797 N N . ASN A 1 102 ? 17.331 -1.820 -8.899 1.00 96.62 102 ASN A N 1
ATOM 798 C CA . ASN A 1 102 ? 18.685 -1.515 -9.362 1.00 96.62 102 ASN A CA 1
ATOM 799 C C . ASN A 1 102 ? 18.725 -0.323 -10.325 1.00 96.62 102 ASN A C 1
ATOM 801 O O . ASN A 1 102 ? 19.725 0.388 -10.365 1.00 96.62 102 ASN A O 1
ATOM 805 N N . TYR A 1 103 ? 17.638 -0.097 -11.066 1.00 97.00 103 TYR A N 1
ATOM 806 C CA . TYR A 1 103 ? 17.511 0.983 -12.038 1.00 97.00 103 TYR A CA 1
ATOM 807 C C . TYR A 1 103 ? 16.593 2.085 -11.507 1.00 97.00 103 TYR A C 1
ATOM 809 O O . TYR A 1 103 ? 15.573 1.816 -10.864 1.00 97.00 103 TYR A O 1
ATOM 817 N N . SER A 1 104 ? 16.969 3.340 -11.752 1.00 96.31 104 SER A N 1
ATOM 818 C CA . SER A 1 104 ? 16.123 4.501 -11.488 1.00 96.31 104 SER A CA 1
ATOM 819 C C . SER A 1 104 ? 15.100 4.709 -12.603 1.00 96.31 104 SER A C 1
ATOM 821 O O . SER A 1 104 ? 15.233 4.192 -13.709 1.00 96.31 104 SER A O 1
ATOM 823 N N . GLN A 1 105 ? 14.108 5.548 -12.319 1.00 95.88 105 GLN A N 1
ATOM 824 C CA . GLN A 1 105 ? 13.112 5.961 -13.303 1.00 95.88 105 GLN A CA 1
ATOM 825 C C . GLN A 1 105 ? 13.756 6.658 -14.508 1.00 95.88 105 GLN A C 1
ATOM 827 O O . GLN A 1 105 ? 13.483 6.304 -15.642 1.00 95.88 105 GLN A O 1
ATOM 832 N N . THR A 1 106 ? 14.710 7.557 -14.264 1.00 96.56 106 THR A N 1
ATOM 833 C CA . THR A 1 106 ? 15.460 8.242 -15.327 1.00 96.56 106 THR A CA 1
ATOM 834 C C . THR A 1 106 ? 16.301 7.294 -16.186 1.00 96.56 106 THR A C 1
ATOM 836 O O . THR A 1 106 ? 16.452 7.517 -17.382 1.00 96.56 106 THR A O 1
ATOM 839 N N . GLN A 1 107 ? 16.852 6.224 -15.601 1.00 97.38 107 GLN A N 1
ATOM 840 C CA . GLN A 1 107 ? 17.550 5.191 -16.369 1.00 97.38 107 GLN A CA 1
ATOM 841 C C . GLN A 1 107 ? 16.567 4.384 -17.220 1.00 97.38 107 GLN A C 1
ATOM 843 O O . GLN A 1 107 ? 16.876 4.074 -18.364 1.00 97.38 107 GLN A O 1
ATOM 848 N N . ALA A 1 108 ? 15.378 4.083 -16.694 1.00 97.31 108 ALA A N 1
ATOM 849 C CA . ALA A 1 108 ? 14.322 3.436 -17.464 1.00 97.31 108 ALA A CA 1
ATOM 850 C C . ALA A 1 108 ? 13.829 4.326 -18.619 1.00 97.31 108 ALA A C 1
ATOM 852 O O . ALA A 1 108 ? 13.690 3.842 -19.733 1.00 97.31 108 ALA A O 1
ATOM 853 N N . GLU A 1 109 ? 13.657 5.630 -18.405 1.00 97.19 109 GLU A N 1
ATOM 854 C CA . GLU A 1 109 ? 13.324 6.590 -19.468 1.00 97.19 109 GLU A CA 1
ATOM 855 C C . GLU A 1 109 ? 14.360 6.587 -20.601 1.00 97.19 109 GLU A C 1
ATOM 857 O O . GLU A 1 109 ? 13.996 6.580 -21.775 1.00 97.19 109 GLU A O 1
ATOM 862 N N . GLN A 1 110 ? 15.652 6.539 -20.264 1.00 96.69 110 GLN A N 1
ATOM 863 C CA . GLN A 1 110 ? 16.724 6.422 -21.257 1.00 96.69 110 GLN A CA 1
ATOM 864 C C . GLN A 1 110 ? 16.659 5.091 -22.010 1.00 96.69 110 GLN A C 1
ATOM 866 O O . GLN A 1 110 ? 16.710 5.087 -23.234 1.00 96.69 110 GLN A O 1
ATOM 871 N N . ILE A 1 111 ? 16.468 3.976 -21.297 1.00 96.25 111 ILE A N 1
ATOM 872 C CA . ILE A 1 111 ? 16.304 2.649 -21.907 1.00 96.25 111 ILE A CA 1
ATOM 873 C C . ILE A 1 111 ? 15.099 2.632 -22.860 1.00 96.25 111 ILE A C 1
ATOM 875 O O . ILE A 1 111 ? 15.194 2.070 -23.949 1.00 96.25 111 ILE A O 1
ATOM 879 N N . ALA A 1 112 ? 13.986 3.267 -22.484 1.00 95.50 112 ALA A N 1
ATOM 880 C CA . ALA A 1 112 ? 12.798 3.384 -23.324 1.00 95.50 112 ALA A CA 1
ATOM 881 C C . ALA A 1 112 ? 13.087 4.202 -24.589 1.00 95.50 112 ALA A C 1
ATOM 883 O O . ALA A 1 112 ? 12.783 3.751 -25.691 1.00 95.50 112 ALA A O 1
ATOM 884 N N . LEU A 1 113 ? 13.715 5.374 -24.454 1.00 94.25 113 LEU A N 1
ATOM 885 C CA . LEU A 1 113 ? 14.100 6.209 -25.594 1.00 94.25 113 LEU A CA 1
ATOM 886 C C . LEU A 1 113 ? 15.048 5.474 -26.546 1.00 94.25 113 LEU A C 1
ATOM 888 O O . LEU A 1 113 ? 14.820 5.495 -27.754 1.00 94.25 113 LEU A O 1
ATOM 892 N N . ASP A 1 114 ? 16.064 4.794 -26.014 1.00 94.06 114 ASP A N 1
ATOM 893 C CA . ASP A 1 114 ? 17.024 4.015 -26.798 1.00 94.06 114 ASP A CA 1
ATOM 894 C C . ASP A 1 114 ? 16.341 2.842 -27.514 1.00 94.06 114 ASP A C 1
ATOM 896 O O . ASP A 1 114 ? 16.621 2.570 -28.684 1.00 94.06 114 ASP A O 1
ATOM 900 N N . TYR A 1 115 ? 15.408 2.164 -26.836 1.00 94.00 115 TYR A N 1
ATOM 901 C CA . TYR A 1 115 ? 14.613 1.091 -27.424 1.00 94.00 115 TYR A CA 1
ATOM 902 C C . TYR A 1 115 ? 13.750 1.612 -28.578 1.00 94.00 115 TYR A C 1
ATOM 904 O O . TYR A 1 115 ? 13.812 1.070 -29.681 1.00 94.00 115 TYR A O 1
ATOM 912 N N . VAL A 1 116 ? 13.002 2.701 -28.370 1.00 92.50 116 VAL A N 1
ATOM 913 C CA . VAL A 1 116 ? 12.157 3.297 -29.417 1.00 92.50 116 VAL A CA 1
ATOM 914 C C . VAL A 1 116 ? 12.991 3.803 -30.587 1.00 92.50 116 VAL A C 1
ATOM 916 O O . VAL A 1 116 ? 12.631 3.570 -31.740 1.00 92.50 116 VAL A O 1
ATOM 919 N N . ALA A 1 117 ? 14.121 4.456 -30.316 1.00 90.88 117 ALA A N 1
ATOM 920 C CA . ALA A 1 117 ? 15.035 4.930 -31.348 1.00 90.88 117 ALA A CA 1
ATOM 921 C C . ALA A 1 117 ? 15.609 3.783 -32.188 1.00 90.88 117 ALA A C 1
ATOM 923 O O . ALA A 1 117 ? 15.871 3.964 -33.373 1.00 90.88 117 ALA A O 1
ATOM 924 N N . ARG A 1 118 ? 15.802 2.598 -31.607 1.00 90.56 118 ARG A N 1
ATOM 925 C CA . ARG A 1 118 ? 16.303 1.437 -32.344 1.00 90.56 118 ARG A CA 1
ATOM 926 C C . ARG A 1 118 ? 15.216 0.739 -33.157 1.00 90.56 118 ARG A C 1
ATOM 928 O O . ARG A 1 118 ? 15.459 0.413 -34.313 1.00 90.56 118 ARG A O 1
ATOM 935 N N . GLU A 1 119 ? 14.054 0.487 -32.559 1.00 88.88 119 GLU A N 1
ATOM 936 C CA . GLU A 1 119 ? 12.996 -0.322 -33.185 1.00 88.88 119 GLU A CA 1
ATOM 937 C C . GLU A 1 119 ? 12.116 0.493 -34.147 1.00 88.88 119 GLU A C 1
ATOM 939 O O . GLU A 1 119 ? 11.673 -0.017 -35.174 1.00 88.88 119 GLU A O 1
ATOM 944 N N . TYR A 1 120 ? 11.889 1.773 -33.839 1.00 83.19 120 TYR A N 1
ATOM 945 C CA . TYR A 1 120 ? 10.965 2.653 -34.566 1.00 83.19 120 TYR A CA 1
ATOM 946 C C . TYR A 1 120 ? 11.631 3.943 -35.069 1.00 83.19 120 TYR A C 1
ATOM 948 O O . TYR A 1 120 ? 10.977 4.780 -35.699 1.00 83.19 120 TYR A O 1
ATOM 956 N N . GLY A 1 121 ? 12.922 4.138 -34.783 1.00 64.12 121 GLY A N 1
ATOM 957 C CA . GLY A 1 121 ? 13.629 5.384 -35.057 1.00 64.12 121 GLY A CA 1
ATOM 958 C C . GLY A 1 121 ? 13.890 5.620 -36.537 1.00 64.12 121 GLY A C 1
ATOM 959 O O . GLY A 1 121 ? 14.929 5.262 -37.087 1.00 64.12 121 GLY A O 1
ATOM 960 N N . GLY A 1 122 ? 12.959 6.332 -37.167 1.00 67.31 122 GLY A N 1
ATOM 961 C CA . GLY A 1 122 ? 13.284 7.278 -38.233 1.00 67.31 122 GLY A CA 1
ATOM 962 C C . GLY A 1 122 ? 13.903 8.568 -37.669 1.00 67.31 122 GLY A C 1
ATOM 963 O O . GLY A 1 122 ? 14.147 8.698 -36.473 1.00 67.31 122 GLY A O 1
ATOM 964 N N . SER A 1 123 ? 14.107 9.581 -38.516 1.00 62.47 123 SER A N 1
ATOM 965 C CA . SER A 1 123 ? 14.657 10.905 -38.145 1.00 62.47 123 SER A CA 1
ATOM 966 C C . SER A 1 123 ? 13.720 11.782 -37.287 1.00 62.47 123 SER A C 1
ATOM 968 O O . SER A 1 123 ? 13.845 13.008 -37.277 1.00 62.47 123 SER A O 1
ATOM 970 N N . THR A 1 124 ? 12.747 11.181 -36.606 1.00 74.88 124 THR A N 1
ATOM 971 C CA . THR A 1 124 ? 11.671 11.878 -35.900 1.00 74.88 124 THR A CA 1
ATOM 972 C C . THR A 1 124 ? 12.062 12.127 -34.447 1.00 74.88 124 THR A C 1
ATOM 974 O O . THR A 1 124 ? 12.689 11.293 -33.800 1.00 74.88 124 THR A O 1
ATOM 977 N N . LYS A 1 125 ? 11.686 13.294 -33.916 1.00 82.50 125 LYS A N 1
ATOM 978 C CA . LYS A 1 125 ? 11.951 13.659 -32.522 1.00 82.50 125 LYS A CA 1
ATOM 979 C C . LYS A 1 125 ? 11.186 12.727 -31.573 1.00 82.50 125 LYS A C 1
ATOM 981 O O . LYS A 1 125 ? 9.968 12.605 -31.693 1.00 82.50 125 LYS A O 1
ATOM 986 N N . LEU A 1 126 ? 11.913 12.127 -30.633 1.00 89.25 126 LEU A N 1
ATOM 987 C CA . LEU A 1 126 ? 11.376 11.321 -29.538 1.00 89.25 126 LEU A CA 1
ATOM 988 C C . LEU A 1 126 ? 11.299 12.165 -28.267 1.00 89.25 126 LEU A C 1
ATOM 990 O O . LEU A 1 126 ? 12.189 12.983 -28.008 1.00 89.25 126 LEU A O 1
ATOM 994 N N . ALA A 1 127 ? 10.251 11.970 -27.476 1.00 90.31 127 ALA A N 1
ATOM 995 C CA . ALA A 1 127 ? 10.123 12.585 -26.163 1.00 90.31 127 ALA A CA 1
ATOM 996 C C . ALA A 1 127 ? 9.399 11.642 -25.205 1.00 90.31 127 ALA A C 1
ATOM 998 O O . ALA A 1 127 ? 8.410 11.020 -25.583 1.00 90.31 127 ALA A O 1
ATOM 999 N N . VAL A 1 128 ? 9.878 11.568 -23.965 1.00 93.81 128 VAL A N 1
ATOM 1000 C CA . VAL A 1 128 ? 9.113 10.954 -22.877 1.00 93.81 128 VAL A CA 1
ATOM 1001 C C . VAL A 1 128 ? 7.980 11.905 -22.518 1.00 93.81 128 VAL A C 1
ATOM 1003 O O . VAL A 1 128 ? 8.222 13.085 -22.256 1.00 93.81 128 VAL A O 1
ATOM 1006 N N . GLU A 1 129 ? 6.757 11.398 -22.542 1.00 93.38 129 GLU A N 1
ATOM 1007 C CA . GLU A 1 129 ? 5.559 12.141 -22.160 1.00 93.38 129 GLU A CA 1
ATOM 1008 C C . GLU A 1 129 ? 5.189 11.882 -20.705 1.00 93.38 129 GLU A C 1
ATOM 1010 O O . GLU A 1 129 ? 4.947 12.817 -19.944 1.00 93.38 129 GLU A O 1
ATOM 1015 N N . GLU A 1 130 ? 5.212 10.614 -20.314 1.00 94.75 130 GLU A N 1
ATOM 1016 C CA . GLU A 1 130 ? 4.843 10.175 -18.981 1.00 94.75 130 GLU A CA 1
ATOM 1017 C C . GLU A 1 130 ? 5.751 9.025 -18.557 1.00 94.75 130 GLU A C 1
ATOM 1019 O O . GLU A 1 130 ? 6.168 8.194 -19.366 1.00 94.75 130 GLU A O 1
ATOM 1024 N N . SER A 1 131 ? 6.076 8.989 -17.271 1.00 95.56 131 SER A N 1
ATOM 1025 C CA . SER A 1 131 ? 6.752 7.855 -16.668 1.00 95.56 131 SER A CA 1
ATOM 1026 C C . SER A 1 131 ? 6.129 7.592 -15.308 1.00 95.56 131 SER A C 1
ATOM 1028 O O . SER 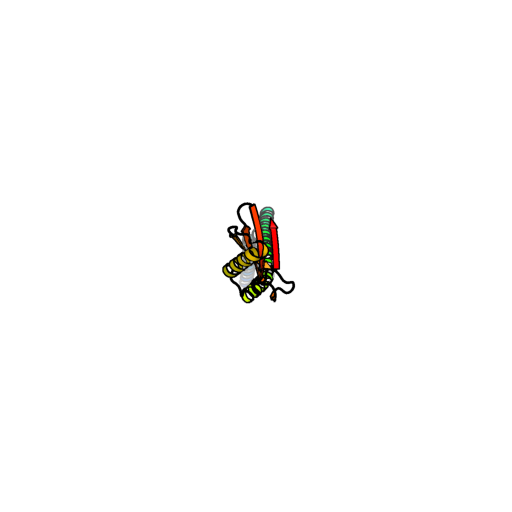A 1 131 ? 6.174 8.439 -14.411 1.00 95.56 131 SER A O 1
ATOM 1030 N N . GLU A 1 132 ? 5.569 6.401 -15.150 1.00 96.56 132 GLU A N 1
ATOM 1031 C CA . GLU A 1 132 ? 4.977 5.938 -13.908 1.00 96.56 132 GLU A CA 1
ATOM 1032 C C . GLU A 1 132 ? 5.747 4.747 -13.347 1.00 96.56 132 GLU A C 1
ATOM 1034 O O . GLU A 1 132 ? 6.447 4.014 -14.047 1.00 96.56 132 GLU A O 1
ATOM 1039 N N . LYS A 1 133 ? 5.646 4.567 -12.031 1.00 95.44 133 LYS A N 1
ATOM 1040 C CA . LYS A 1 133 ? 6.261 3.449 -11.322 1.00 95.44 133 LYS A CA 1
ATOM 1041 C C . LYS A 1 133 ? 5.172 2.643 -10.641 1.00 95.44 133 LYS A C 1
ATOM 1043 O O . LYS A 1 133 ? 4.600 3.099 -9.648 1.00 95.44 133 LYS A O 1
ATOM 1048 N N . SER A 1 134 ? 4.983 1.420 -11.103 1.00 94.69 134 SER A N 1
ATOM 1049 C CA . SER A 1 134 ? 4.055 0.452 -10.536 1.00 94.69 134 SER A CA 1
ATOM 1050 C C . SER A 1 134 ? 4.827 -0.734 -9.942 1.00 94.69 134 SER A C 1
ATOM 1052 O O . SER A 1 134 ? 6.053 -0.844 -10.061 1.00 94.69 134 SER A O 1
ATOM 1054 N N . ILE A 1 135 ? 4.136 -1.581 -9.179 1.00 94.06 135 ILE A N 1
ATOM 1055 C CA . ILE A 1 135 ? 4.717 -2.793 -8.595 1.00 94.06 135 ILE A CA 1
ATOM 1056 C C . ILE A 1 135 ? 4.108 -4.011 -9.277 1.00 94.06 135 ILE A C 1
ATOM 1058 O O . ILE A 1 135 ? 2.889 -4.157 -9.345 1.00 94.06 135 ILE A O 1
ATOM 1062 N N . GLU A 1 136 ? 4.971 -4.908 -9.730 1.00 94.00 136 GLU A N 1
ATOM 1063 C CA . GLU A 1 136 ? 4.573 -6.205 -10.245 1.00 94.00 136 GLU A CA 1
ATOM 1064 C C . GLU A 1 136 ? 4.651 -7.224 -9.103 1.00 94.00 136 GLU A C 1
ATOM 1066 O O . GLU A 1 136 ? 5.723 -7.517 -8.554 1.00 94.00 136 GLU A O 1
ATOM 1071 N N . TYR A 1 137 ? 3.482 -7.713 -8.685 1.00 92.94 137 TYR A N 1
ATOM 1072 C CA . TYR A 1 137 ? 3.371 -8.670 -7.591 1.00 92.94 137 TYR A CA 1
ATOM 1073 C C . TYR A 1 137 ? 3.692 -10.079 -8.077 1.00 92.94 137 TYR A C 1
ATOM 1075 O O . TYR A 1 137 ? 3.047 -10.604 -8.981 1.00 92.94 137 TYR A O 1
ATOM 1083 N N . SER A 1 138 ? 4.641 -10.727 -7.406 1.00 90.75 138 SER A N 1
ATOM 1084 C CA . SER A 1 138 ? 4.863 -12.162 -7.565 1.00 90.75 138 SER A CA 1
ATOM 1085 C C . SER A 1 138 ? 3.984 -12.954 -6.590 1.00 90.75 138 SER A C 1
ATOM 1087 O O . SER A 1 138 ? 3.609 -12.455 -5.527 1.00 90.75 138 SER A O 1
ATOM 1089 N N . SER A 1 139 ? 3.681 -14.213 -6.929 1.00 88.69 139 SER A N 1
ATOM 1090 C CA . SER A 1 139 ? 2.991 -15.144 -6.025 1.00 88.69 139 SER A CA 1
ATOM 1091 C C . SER A 1 139 ? 3.742 -15.326 -4.703 1.00 88.69 139 SER A C 1
ATOM 1093 O O . SER A 1 139 ? 3.117 -15.453 -3.653 1.00 88.69 139 SER A O 1
ATOM 1095 N N . ASP A 1 140 ? 5.079 -15.300 -4.746 1.00 91.44 140 ASP A N 1
ATOM 1096 C CA . ASP A 1 140 ? 5.897 -15.055 -3.561 1.00 91.44 140 ASP A CA 1
ATOM 1097 C C . ASP A 1 140 ? 6.239 -13.565 -3.511 1.00 91.44 140 ASP A C 1
ATOM 1099 O O . ASP A 1 140 ? 7.078 -13.074 -4.265 1.00 91.44 140 ASP A O 1
ATOM 1103 N N . LEU A 1 141 ? 5.612 -12.843 -2.580 1.00 90.94 141 LEU A N 1
ATOM 1104 C CA . LEU A 1 141 ? 5.770 -11.394 -2.429 1.00 90.94 141 LEU A CA 1
ATOM 1105 C C . LEU A 1 141 ? 7.229 -10.962 -2.199 1.00 90.94 141 LEU A C 1
ATOM 1107 O O . LEU A 1 141 ? 7.567 -9.800 -2.418 1.00 90.94 141 LEU A O 1
ATOM 1111 N N . ARG A 1 142 ? 8.123 -11.875 -1.790 1.00 90.56 142 ARG A N 1
ATOM 1112 C CA . ARG A 1 142 ? 9.570 -11.613 -1.660 1.00 90.56 142 ARG A CA 1
ATOM 1113 C C . ARG A 1 142 ? 10.278 -11.436 -3.003 1.00 90.56 142 ARG A C 1
ATOM 1115 O O . ARG A 1 142 ? 11.408 -10.946 -3.038 1.00 90.56 142 ARG A O 1
ATOM 1122 N N . HIS A 1 143 ? 9.631 -11.834 -4.089 1.00 92.81 143 HIS A N 1
ATOM 1123 C CA . HIS A 1 143 ? 10.124 -11.709 -5.452 1.00 92.81 143 HIS A CA 1
ATOM 1124 C C . HIS A 1 143 ? 9.436 -10.593 -6.241 1.00 92.81 143 HIS A C 1
ATOM 1126 O O . HIS A 1 143 ? 9.768 -10.408 -7.407 1.00 92.81 143 HIS A O 1
ATOM 1132 N N . SER A 1 144 ? 8.544 -9.818 -5.616 1.00 94.50 144 SER A N 1
ATOM 1133 C CA . SER A 1 144 ? 7.954 -8.635 -6.244 1.00 94.50 144 SER A CA 1
ATOM 1134 C C . SER A 1 144 ? 9.029 -7.622 -6.653 1.00 94.50 144 SER A C 1
ATOM 1136 O O . SER A 1 144 ? 10.056 -7.453 -5.976 1.00 94.50 144 SER A O 1
ATOM 1138 N N . VAL A 1 145 ? 8.788 -6.942 -7.770 1.00 96.50 145 VAL A N 1
ATOM 1139 C CA . VAL A 1 145 ? 9.698 -5.964 -8.380 1.00 96.50 145 VAL A CA 1
ATOM 1140 C C . VAL A 1 145 ? 8.936 -4.698 -8.746 1.00 96.50 145 VAL A C 1
ATOM 1142 O O . VAL A 1 145 ? 7.729 -4.732 -8.966 1.00 96.50 145 VAL A O 1
ATOM 1145 N N . TYR A 1 146 ? 9.634 -3.564 -8.790 1.00 97.44 146 TYR A N 1
ATOM 1146 C CA . TYR A 1 146 ? 9.073 -2.382 -9.438 1.00 97.44 146 TYR A CA 1
ATOM 1147 C C . TYR A 1 146 ? 9.215 -2.518 -10.952 1.00 97.44 146 TYR A C 1
ATOM 1149 O O . TYR A 1 146 ? 10.219 -3.050 -11.435 1.00 97.44 146 TYR A O 1
ATOM 1157 N N . VAL A 1 147 ? 8.244 -1.978 -11.673 1.00 97.81 147 VAL A N 1
ATOM 1158 C CA . VAL A 1 147 ? 8.328 -1.749 -13.112 1.00 97.81 147 VAL A CA 1
ATOM 1159 C C . VAL A 1 147 ? 8.076 -0.272 -13.395 1.00 97.81 147 VAL A C 1
ATOM 1161 O O . VAL A 1 147 ? 7.411 0.423 -12.621 1.00 97.81 147 VAL A O 1
ATOM 1164 N N . TYR A 1 148 ? 8.688 0.219 -14.464 1.00 98.00 148 TYR A N 1
ATOM 1165 C CA . TYR A 1 148 ? 8.491 1.571 -14.962 1.00 98.00 148 TYR A CA 1
ATOM 1166 C C . TYR A 1 148 ? 7.703 1.503 -16.257 1.00 98.00 148 TYR A C 1
ATOM 1168 O O . TYR A 1 148 ? 8.164 0.874 -17.204 1.00 98.00 148 TYR A O 1
ATOM 1176 N N . GLU A 1 149 ? 6.544 2.139 -16.285 1.00 97.69 149 GLU A N 1
ATOM 1177 C CA . GLU A 1 149 ? 5.726 2.319 -17.481 1.00 97.69 149 GLU A CA 1
ATOM 1178 C C . GLU A 1 149 ? 6.091 3.685 -18.061 1.00 97.69 149 GLU A C 1
ATOM 1180 O O . GLU A 1 149 ? 5.860 4.721 -17.439 1.00 97.69 149 GLU A O 1
ATOM 1185 N N . VAL A 1 150 ? 6.787 3.686 -19.196 1.00 97.38 150 VAL A N 1
ATOM 1186 C CA . VAL A 1 150 ? 7.305 4.892 -19.846 1.00 97.38 150 VAL A CA 1
ATOM 1187 C C . VAL A 1 150 ? 6.589 5.075 -21.172 1.00 97.38 150 VAL A C 1
ATOM 1189 O O . VAL A 1 150 ? 6.752 4.261 -22.080 1.00 97.38 150 VAL A O 1
ATOM 1192 N N . LYS A 1 151 ? 5.846 6.170 -21.308 1.00 95.94 151 LYS A N 1
ATOM 1193 C CA . LYS A 1 151 ? 5.209 6.570 -22.561 1.00 95.94 151 LYS A CA 1
ATOM 1194 C C . LYS A 1 151 ? 6.145 7.472 -23.344 1.00 95.94 151 LYS A C 1
ATOM 1196 O O . LYS A 1 151 ? 6.529 8.554 -22.891 1.00 95.94 151 LYS A O 1
ATOM 1201 N N . VAL A 1 152 ? 6.525 7.013 -24.527 1.00 94.06 152 VAL A N 1
ATOM 1202 C CA . VAL A 1 152 ? 7.398 7.722 -25.454 1.00 94.06 152 VAL A CA 1
ATOM 1203 C C . VAL A 1 152 ? 6.592 8.121 -26.678 1.00 94.06 152 VAL A C 1
ATOM 1205 O O . VAL A 1 152 ? 6.089 7.276 -27.416 1.00 94.06 152 VAL A O 1
ATOM 1208 N N . ARG A 1 153 ? 6.522 9.422 -26.938 1.00 91.19 153 ARG A N 1
ATOM 1209 C CA . ARG A 1 153 ? 5.890 9.963 -28.135 1.00 91.19 153 ARG A CA 1
ATOM 1210 C C . ARG A 1 153 ? 6.873 9.975 -29.302 1.00 91.19 153 ARG A C 1
ATOM 1212 O O . ARG A 1 153 ? 7.981 10.514 -29.195 1.00 91.19 153 ARG A O 1
ATOM 1219 N N . ILE A 1 154 ? 6.438 9.433 -30.437 1.00 88.62 154 ILE A N 1
ATOM 1220 C CA . ILE A 1 154 ? 7.146 9.458 -31.719 1.00 88.62 154 ILE A CA 1
ATOM 1221 C C . ILE A 1 154 ? 6.465 10.488 -32.627 1.00 88.62 154 ILE A C 1
ATOM 1223 O O . ILE A 1 154 ? 5.392 10.258 -33.188 1.00 88.62 154 ILE A O 1
ATOM 1227 N N . GLY A 1 155 ? 7.088 11.655 -32.798 1.00 83.38 155 GLY A N 1
ATOM 1228 C CA . GLY A 1 155 ? 6.497 12.733 -33.595 1.00 83.38 155 GLY A CA 1
ATOM 1229 C C . GLY A 1 155 ? 5.238 13.313 -32.945 1.00 83.38 155 GLY A C 1
ATOM 1230 O O . GLY A 1 155 ? 5.294 13.768 -31.807 1.00 83.38 155 GLY A O 1
ATOM 1231 N N . PHE A 1 156 ? 4.126 13.355 -33.687 1.00 76.25 156 PHE A N 1
ATOM 1232 C CA . PHE A 1 156 ? 2.873 13.990 -33.242 1.00 76.25 156 PHE A CA 1
ATOM 1233 C C . PHE A 1 156 ? 1.687 13.032 -33.080 1.00 76.25 156 PHE A C 1
ATOM 1235 O O . PHE A 1 156 ? 0.643 13.478 -32.617 1.00 76.25 156 PHE A O 1
ATOM 1242 N N . LEU A 1 157 ? 1.805 11.773 -33.515 1.00 79.00 157 LEU A N 1
ATOM 1243 C CA . LEU A 1 157 ? 0.641 10.895 -33.699 1.00 79.00 157 LEU A CA 1
ATOM 1244 C C . LEU A 1 157 ? 0.772 9.509 -33.071 1.00 79.00 157 LEU A C 1
ATOM 1246 O O . LEU A 1 157 ? -0.240 8.832 -32.987 1.00 79.00 157 LEU A O 1
ATOM 1250 N N . THR A 1 158 ? 1.974 9.077 -32.686 1.00 86.94 158 THR A N 1
ATOM 1251 C CA . THR A 1 158 ? 2.190 7.713 -32.189 1.00 86.94 158 THR A CA 1
ATOM 1252 C C . THR A 1 158 ? 2.777 7.765 -30.796 1.00 86.94 158 THR A C 1
ATOM 1254 O O . THR A 1 158 ? 3.765 8.472 -30.561 1.00 86.94 158 THR A O 1
ATOM 1257 N N . GLU A 1 159 ? 2.185 6.996 -29.895 1.00 90.88 159 GLU A N 1
ATOM 1258 C CA . GLU A 1 159 ? 2.637 6.848 -28.520 1.00 90.88 159 GLU A CA 1
ATOM 1259 C C . GLU A 1 159 ? 3.004 5.386 -28.288 1.00 90.88 159 GLU A C 1
ATOM 1261 O O . GLU A 1 159 ? 2.285 4.464 -28.658 1.00 90.88 159 GLU A O 1
ATOM 1266 N N . VAL A 1 160 ? 4.195 5.165 -27.741 1.00 93.69 160 VAL A N 1
ATOM 1267 C CA . VAL A 1 160 ? 4.685 3.828 -27.421 1.00 93.69 160 VAL A CA 1
ATOM 1268 C C . VAL A 1 160 ? 4.876 3.754 -25.923 1.00 93.69 160 VAL A C 1
ATOM 1270 O O . VAL A 1 160 ? 5.709 4.463 -25.358 1.00 93.69 160 VAL A O 1
ATOM 1273 N N . GLU A 1 161 ? 4.110 2.888 -25.281 1.00 96.31 161 GLU A N 1
ATOM 1274 C CA . GLU A 1 161 ? 4.229 2.596 -23.866 1.00 96.31 161 GLU A CA 1
ATOM 1275 C C . GLU A 1 161 ? 5.155 1.399 -23.663 1.00 96.31 161 GLU A C 1
ATOM 1277 O O . GLU A 1 161 ? 4.958 0.317 -24.220 1.00 96.31 161 GLU A O 1
ATOM 1282 N N . ILE A 1 162 ? 6.206 1.601 -22.876 1.00 96.38 162 ILE A N 1
ATOM 1283 C CA . ILE A 1 162 ? 7.234 0.601 -22.615 1.00 96.38 162 ILE A CA 1
ATOM 1284 C C . ILE A 1 162 ? 7.269 0.319 -21.126 1.00 96.38 162 ILE A C 1
ATOM 1286 O O . ILE A 1 162 ? 7.544 1.206 -20.319 1.00 96.38 162 ILE A O 1
ATOM 1290 N N . THR A 1 163 ? 7.067 -0.943 -20.765 1.00 97.81 163 THR A N 1
ATOM 1291 C CA . THR A 1 163 ? 7.254 -1.413 -19.396 1.00 97.81 163 THR A CA 1
ATOM 1292 C C . THR A 1 163 ? 8.667 -1.961 -19.229 1.00 97.81 163 THR A C 1
ATOM 1294 O O . THR A 1 163 ? 9.092 -2.865 -19.956 1.00 97.81 163 THR A O 1
ATOM 1297 N N . ILE A 1 164 ? 9.398 -1.436 -18.248 1.00 98.00 164 ILE A N 1
ATOM 1298 C CA . ILE A 1 164 ? 10.797 -1.777 -17.972 1.00 98.00 164 ILE A CA 1
ATOM 1299 C C . ILE A 1 164 ? 10.927 -2.326 -16.558 1.00 98.00 164 ILE A C 1
ATOM 1301 O O . ILE A 1 164 ? 10.488 -1.708 -15.586 1.00 98.00 164 ILE A O 1
ATOM 1305 N N . ASN A 1 165 ? 11.585 -3.473 -16.424 1.00 97.50 165 ASN A N 1
ATOM 1306 C CA . ASN A 1 165 ? 11.840 -4.0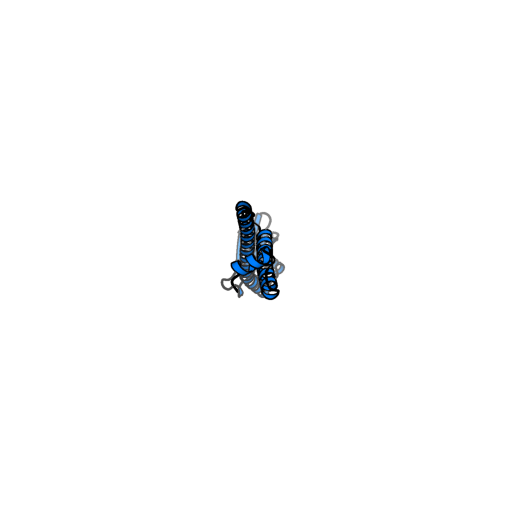98 -15.136 1.00 97.50 165 ASN A CA 1
ATOM 1307 C C . ASN A 1 165 ? 12.903 -3.314 -14.348 1.00 97.50 165 ASN A C 1
ATOM 1309 O O . ASN A 1 165 ? 14.056 -3.223 -14.764 1.00 97.50 165 ASN A O 1
ATOM 1313 N N . ALA A 1 166 ? 12.565 -2.797 -13.164 1.00 96.94 166 ALA A N 1
ATOM 1314 C CA . ALA A 1 166 ? 13.490 -1.973 -12.379 1.00 96.94 166 ALA A CA 1
ATOM 1315 C C . ALA A 1 166 ? 14.659 -2.758 -11.750 1.00 96.94 166 ALA A C 1
ATOM 1317 O O . ALA A 1 166 ? 15.592 -2.155 -11.213 1.00 96.94 166 ALA A O 1
ATOM 1318 N N . LYS A 1 167 ? 14.620 -4.096 -11.769 1.00 96.62 167 LYS A N 1
ATOM 1319 C CA . LYS A 1 167 ? 15.701 -4.965 -11.287 1.00 96.62 167 LYS A CA 1
ATOM 1320 C C . LYS A 1 167 ? 16.720 -5.270 -12.376 1.00 96.62 167 LYS A C 1
ATOM 1322 O O . LYS A 1 167 ? 17.918 -5.227 -12.094 1.00 96.62 167 LYS A O 1
ATOM 1327 N N . THR A 1 168 ? 16.255 -5.612 -13.575 1.00 96.88 168 THR A N 1
ATOM 1328 C CA . THR A 1 168 ? 17.116 -6.065 -14.681 1.00 96.88 168 THR A CA 1
ATOM 1329 C C . THR A 1 168 ? 17.385 -4.986 -15.724 1.00 96.88 168 THR A C 1
ATOM 1331 O O . THR A 1 168 ? 18.377 -5.081 -16.436 1.00 96.88 168 THR A O 1
ATOM 1334 N N . GLY A 1 169 ? 16.544 -3.952 -15.798 1.00 95.75 169 GLY A N 1
ATOM 1335 C CA . GLY A 1 169 ? 16.577 -2.954 -16.867 1.00 95.75 169 GLY A CA 1
ATOM 1336 C C . GLY A 1 169 ? 16.018 -3.479 -18.193 1.00 95.75 169 GLY A C 1
ATOM 1337 O O . GLY A 1 169 ? 16.137 -2.810 -19.214 1.00 95.75 169 GLY A O 1
ATOM 1338 N N . GLU A 1 170 ? 15.428 -4.675 -18.205 1.00 96.88 170 GLU A N 1
ATOM 1339 C CA . GLU A 1 170 ? 14.886 -5.285 -19.418 1.00 96.88 170 GLU A CA 1
ATOM 1340 C C . GLU A 1 170 ? 13.523 -4.689 -19.773 1.00 96.88 170 GLU A C 1
ATOM 1342 O O . GLU A 1 170 ? 12.683 -4.452 -18.901 1.00 96.88 170 GLU A O 1
ATOM 1347 N N . VAL A 1 171 ? 13.296 -4.497 -21.072 1.00 96.25 171 VAL A N 1
ATOM 1348 C CA . VAL A 1 171 ? 11.974 -4.189 -21.623 1.00 96.25 171 VAL A CA 1
ATOM 1349 C C . VAL A 1 171 ? 11.135 -5.463 -21.577 1.00 96.25 171 VAL A C 1
ATOM 1351 O O . VAL A 1 171 ? 11.468 -6.447 -22.236 1.00 96.25 171 VAL A O 1
ATOM 1354 N N . VAL A 1 172 ? 10.065 -5.454 -20.785 1.00 96.00 172 VAL A N 1
ATOM 1355 C CA . VAL A 1 172 ? 9.209 -6.633 -20.555 1.00 96.00 172 VAL A CA 1
ATOM 1356 C C . VAL A 1 172 ? 7.907 -6.584 -21.344 1.00 96.00 172 VAL A C 1
ATOM 1358 O O . VAL A 1 172 ? 7.335 -7.630 -21.648 1.00 96.00 172 VAL A O 1
ATOM 1361 N N . LYS A 1 173 ? 7.442 -5.385 -21.698 1.00 95.50 173 LYS A N 1
ATOM 1362 C CA . LYS A 1 173 ? 6.210 -5.174 -22.456 1.00 95.50 173 LYS A CA 1
ATOM 1363 C C . LYS A 1 173 ? 6.327 -3.898 -23.281 1.00 95.50 173 LYS A C 1
ATOM 1365 O O . LYS A 1 173 ? 6.949 -2.934 -22.837 1.00 95.50 173 LYS A O 1
ATOM 1370 N N . VAL A 1 174 ? 5.739 -3.918 -24.471 1.00 95.81 174 VAL A N 1
ATOM 1371 C CA . VAL A 1 174 ? 5.654 -2.769 -25.375 1.00 95.81 174 VAL A CA 1
ATOM 1372 C C . VAL A 1 174 ? 4.247 -2.738 -25.951 1.00 95.81 174 VAL A C 1
ATOM 1374 O O . VAL A 1 174 ? 3.787 -3.743 -26.495 1.00 95.81 174 VAL A O 1
ATOM 1377 N N . GLU A 1 175 ? 3.578 -1.601 -25.829 1.00 94.38 175 GLU A N 1
ATOM 1378 C CA . GLU A 1 175 ? 2.265 -1.329 -26.411 1.00 94.38 175 GLU A CA 1
ATOM 1379 C C . GLU A 1 175 ? 2.364 -0.070 -27.272 1.00 94.38 175 GLU A C 1
ATOM 1381 O O . GLU A 1 175 ? 3.082 0.868 -26.934 1.00 94.38 175 GLU A O 1
ATOM 1386 N N . ILE A 1 176 ? 1.708 -0.087 -28.429 1.00 90.12 176 ILE A N 1
ATOM 1387 C CA . ILE A 1 176 ? 1.701 1.027 -29.378 1.00 90.12 176 ILE A CA 1
ATOM 1388 C C . ILE A 1 176 ? 0.256 1.484 -29.494 1.00 90.12 176 ILE A C 1
ATOM 1390 O O . ILE A 1 176 ? -0.608 0.649 -29.781 1.00 90.12 176 ILE A O 1
ATOM 1394 N N . ASP A 1 177 ? 0.038 2.777 -29.290 1.00 81.25 177 ASP A N 1
ATOM 1395 C CA . ASP A 1 177 ? -1.237 3.469 -29.486 1.00 81.25 177 ASP A CA 1
ATOM 1396 C C . ASP A 1 177 ? -1.165 4.375 -30.732 1.00 81.25 177 ASP A C 1
ATOM 1398 O O . ASP A 1 177 ? -0.130 5.069 -30.937 1.00 81.25 177 ASP A O 1
#

Radius of gyration: 49.61 Å; chains: 1; bounding box: 72×29×137 Å